Protein AF-A0A8F8SZT7-F1 (afdb_monomer)

Foldseek 3Di:
DDDDQEAEDDPDPCVVVVVVVVVVVVVVVCVVDPHPQFDGKHWYWDDDPPDIDIDIDTHGPCVCSVVDD

Structure (mmCIF, N/CA/C/O backbone):
data_AF-A0A8F8SZT7-F1
#
_entry.id   AF-A0A8F8SZT7-F1
#
loop_
_atom_site.group_PDB
_atom_site.id
_atom_site.type_symbol
_atom_site.label_atom_id
_atom_site.label_alt_id
_atom_site.label_comp_id
_atom_site.label_asym_id
_atom_site.label_entity_id
_atom_site.label_seq_id
_atom_site.pdbx_PDB_ins_code
_atom_site.Cartn_x
_atom_site.Cartn_y
_atom_site.Cartn_z
_atom_site.occupancy
_atom_site.B_iso_or_equiv
_atom_site.auth_seq_id
_atom_site.auth_comp_id
_atom_site.auth_asym_id
_atom_site.auth_atom_id
_atom_site.pdbx_PDB_model_num
ATOM 1 N N . MET A 1 1 ? 13.181 -12.921 6.242 1.00 52.06 1 MET A N 1
ATOM 2 C CA . MET A 1 1 ? 11.990 -13.041 7.114 1.00 52.06 1 MET A CA 1
ATOM 3 C C . MET A 1 1 ? 10.875 -12.233 6.470 1.00 52.06 1 MET A 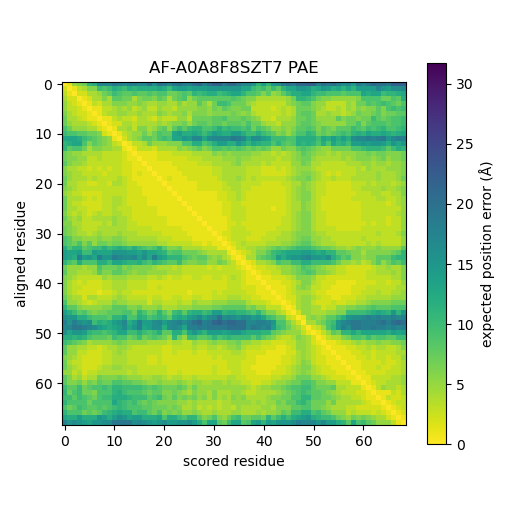C 1
ATOM 5 O O . MET A 1 1 ? 11.149 -11.114 6.062 1.00 52.06 1 MET A O 1
ATOM 9 N N . ARG A 1 2 ? 9.679 -12.804 6.278 1.00 73.00 2 ARG A N 1
ATOM 10 C CA . ARG A 1 2 ? 8.565 -12.128 5.591 1.00 73.00 2 ARG A CA 1
ATOM 11 C C . ARG A 1 2 ? 7.720 -11.386 6.626 1.00 73.00 2 ARG A C 1
ATOM 13 O O . ARG A 1 2 ? 7.220 -12.016 7.553 1.00 73.00 2 ARG A O 1
ATOM 20 N N . THR A 1 3 ? 7.611 -10.068 6.493 1.00 83.19 3 THR A N 1
ATOM 21 C CA . THR A 1 3 ? 6.789 -9.216 7.363 1.00 83.19 3 THR A CA 1
ATOM 22 C C . THR A 1 3 ? 5.423 -8.952 6.738 1.00 83.19 3 THR A C 1
ATOM 24 O O . THR A 1 3 ? 5.194 -9.239 5.564 1.00 83.19 3 THR A O 1
ATOM 27 N N . TRP A 1 4 ? 4.501 -8.422 7.538 1.00 83.00 4 TRP A N 1
ATOM 28 C CA . TRP A 1 4 ? 3.168 -8.038 7.081 1.00 83.00 4 TRP A CA 1
ATOM 29 C C . TRP A 1 4 ? 3.228 -6.816 6.160 1.00 83.00 4 TRP A C 1
ATOM 31 O O . TRP A 1 4 ? 3.916 -5.848 6.469 1.00 83.00 4 TRP A O 1
ATOM 41 N N . GLU A 1 5 ? 2.473 -6.855 5.062 1.00 84.19 5 GLU A N 1
ATOM 42 C CA . GLU A 1 5 ? 2.363 -5.755 4.089 1.00 84.19 5 GLU A CA 1
ATOM 43 C C . GLU A 1 5 ? 1.253 -4.747 4.442 1.00 84.19 5 GLU A C 1
ATOM 45 O O . GLU A 1 5 ? 1.186 -3.668 3.864 1.00 84.19 5 GLU A O 1
ATOM 50 N N . SER A 1 6 ? 0.367 -5.082 5.382 1.00 84.25 6 SER A N 1
ATOM 51 C CA . SER A 1 6 ? -0.582 -4.147 6.000 1.00 84.25 6 SER A CA 1
ATOM 52 C C . SER A 1 6 ? -0.249 -4.069 7.485 1.00 84.25 6 SER A C 1
ATOM 54 O O . SER A 1 6 ? -0.328 -5.075 8.190 1.00 84.25 6 SER A O 1
ATOM 56 N N . LYS A 1 7 ? 0.162 -2.889 7.950 1.00 84.56 7 LYS A N 1
ATOM 57 C CA . LYS A 1 7 ? 0.570 -2.630 9.335 1.00 84.56 7 LYS A CA 1
ATOM 58 C C . LYS A 1 7 ? -0.361 -1.587 9.935 1.00 84.56 7 LYS A C 1
ATOM 60 O O . LYS A 1 7 ? -0.067 -0.394 9.952 1.00 84.56 7 LYS A O 1
ATOM 65 N N . TRP A 1 8 ? -1.514 -2.050 10.390 1.00 83.69 8 TRP A N 1
ATOM 66 C CA . TRP A 1 8 ? -2.503 -1.223 11.063 1.00 83.69 8 TRP A CA 1
ATOM 67 C C . TRP A 1 8 ? -3.344 -2.073 12.011 1.00 83.69 8 TRP A C 1
ATOM 69 O O . TRP A 1 8 ? -3.422 -3.293 11.872 1.00 83.69 8 TRP A O 1
ATOM 79 N N . TYR A 1 9 ? -3.946 -1.416 12.995 1.00 80.38 9 TYR A N 1
ATOM 80 C CA . TYR A 1 9 ? -4.808 -2.038 13.988 1.00 80.38 9 TYR A CA 1
ATOM 81 C C . TYR A 1 9 ? -6.068 -1.193 14.136 1.00 80.38 9 TYR A C 1
ATOM 83 O O . TYR A 1 9 ? -5.988 0.033 14.220 1.00 80.38 9 TYR A O 1
ATOM 91 N N . ASP A 1 10 ? -7.223 -1.849 14.163 1.00 78.94 10 ASP A N 1
ATOM 92 C CA . ASP A 1 10 ? -8.509 -1.198 14.369 1.00 78.94 10 ASP A CA 1
ATOM 93 C C . ASP A 1 10 ? -9.307 -1.984 15.417 1.00 78.94 10 ASP A C 1
ATOM 95 O O . ASP A 1 10 ? -9.352 -3.213 15.379 1.00 78.94 10 ASP A O 1
ATOM 99 N N . VAL A 1 11 ? -9.875 -1.265 16.387 1.00 71.44 11 VAL A N 1
ATOM 100 C CA . VAL A 1 11 ? -10.665 -1.832 17.496 1.00 71.44 11 VAL A CA 1
ATOM 101 C C . VAL A 1 11 ? -12.149 -1.924 17.11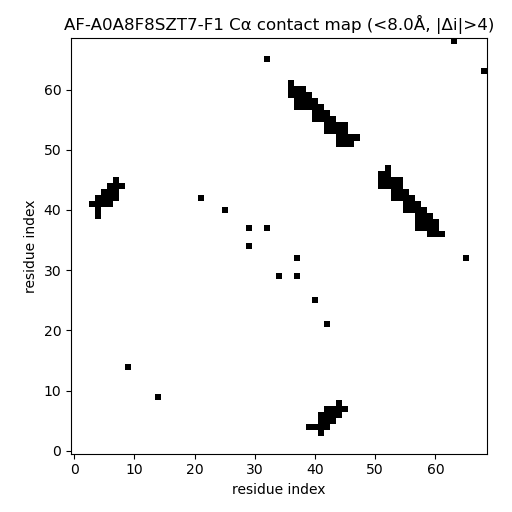9 1.00 71.44 11 VAL A C 1
ATOM 103 O O . VAL A 1 11 ? -12.910 -2.670 17.733 1.00 71.44 11 VAL A O 1
ATOM 106 N N . ASP A 1 12 ? -12.570 -1.189 16.090 1.00 76.44 12 ASP A N 1
ATOM 107 C CA . ASP A 1 12 ? -13.954 -1.076 15.667 1.00 76.44 12 ASP A CA 1
ATOM 108 C C . ASP A 1 12 ? -14.293 -2.127 14.596 1.00 76.44 12 ASP A C 1
ATOM 110 O O . ASP A 1 12 ? -13.444 -2.767 13.972 1.00 76.44 12 ASP A O 1
ATOM 114 N N . LYS A 1 13 ? -15.584 -2.271 14.279 1.00 80.12 13 LYS A N 1
ATOM 115 C CA . LYS A 1 13 ? -16.071 -3.166 13.207 1.00 80.12 13 LYS A CA 1
ATOM 116 C C . LYS A 1 13 ? -15.762 -2.657 11.784 1.00 80.12 13 LYS A C 1
ATOM 118 O O . LYS A 1 13 ? -16.428 -3.052 10.830 1.00 80.12 13 LYS A O 1
ATOM 123 N N . LYS A 1 14 ? -14.769 -1.777 11.623 1.00 83.00 14 LYS A N 1
ATOM 124 C CA . LYS A 1 14 ? -14.392 -1.154 10.342 1.00 83.00 14 LYS A CA 1
ATOM 125 C C . LYS A 1 14 ? -13.398 -1.986 9.531 1.00 83.00 14 LYS A C 1
ATOM 127 O O . LYS A 1 14 ? -13.166 -1.681 8.365 1.00 83.00 14 LYS A O 1
ATOM 132 N N . VAL A 1 15 ? -12.869 -3.071 10.099 1.00 85.31 15 VAL A N 1
ATOM 133 C CA . VAL A 1 15 ? -11.888 -3.961 9.451 1.00 85.31 15 VAL A CA 1
ATOM 134 C C . VAL A 1 15 ? -12.270 -4.359 8.011 1.00 85.31 15 VAL A C 1
ATOM 136 O O . VAL A 1 15 ? -11.417 -4.211 7.135 1.00 85.31 15 VAL A O 1
ATOM 139 N N . PRO A 1 16 ? -13.513 -4.787 7.689 1.00 87.50 16 PRO A N 1
ATOM 140 C CA .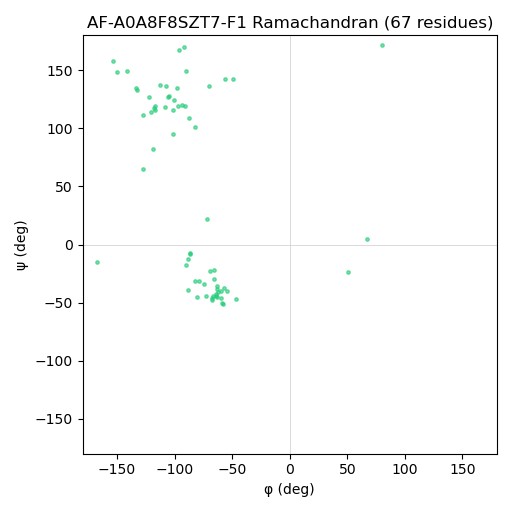 PRO A 1 16 ? -13.858 -5.167 6.314 1.00 87.50 16 PRO A CA 1
ATOM 141 C C . PRO A 1 16 ? -13.744 -4.005 5.318 1.00 87.50 16 PRO A C 1
ATOM 143 O O . PRO A 1 16 ? -13.330 -4.200 4.176 1.00 87.50 16 PRO A O 1
ATOM 146 N N . PHE A 1 17 ? -14.084 -2.791 5.758 1.00 88.25 17 PHE A N 1
ATOM 147 C CA . PHE A 1 17 ? -13.975 -1.587 4.941 1.00 88.25 17 PHE A CA 1
ATOM 148 C C . PHE A 1 17 ? -12.507 -1.245 4.658 1.00 88.25 17 PHE A C 1
ATOM 150 O O . PHE A 1 17 ? -12.145 -1.031 3.502 1.00 88.25 17 PHE A O 1
ATOM 157 N N . LEU A 1 18 ? -11.654 -1.293 5.687 1.00 88.38 18 LEU A N 1
ATOM 158 C CA . LEU A 1 18 ? -10.218 -1.014 5.573 1.00 88.38 18 LEU A CA 1
ATOM 159 C C . LEU A 1 18 ? -9.511 -2.006 4.641 1.00 88.38 18 LEU A C 1
ATOM 161 O O . LEU A 1 18 ? -8.708 -1.608 3.802 1.00 88.38 18 LEU A O 1
ATOM 165 N N . VAL A 1 19 ? -9.856 -3.295 4.720 1.00 90.00 19 VAL A N 1
ATOM 166 C CA . VAL A 1 19 ? -9.321 -4.317 3.803 1.00 90.00 19 VAL A CA 1
ATOM 167 C C . VAL A 1 19 ? -9.756 -4.053 2.359 1.00 90.00 19 VAL A C 1
ATOM 169 O O . VAL A 1 19 ? -8.948 -4.167 1.435 1.00 90.00 19 VAL A O 1
ATOM 172 N N . GLY A 1 20 ? -11.024 -3.681 2.152 1.00 92.12 20 GLY A N 1
ATOM 173 C CA . GLY A 1 20 ? -11.539 -3.333 0.828 1.00 92.12 20 GLY A CA 1
ATOM 174 C C . GLY A 1 20 ? -10.850 -2.103 0.234 1.00 92.12 20 GLY A C 1
ATOM 175 O O . GLY A 1 20 ? -10.555 -2.071 -0.962 1.00 92.12 20 GLY A O 1
ATOM 176 N N . GLU A 1 21 ? -10.554 -1.106 1.061 1.00 90.56 21 GLU A N 1
ATOM 177 C CA . GLU A 1 21 ? -9.800 0.076 0.656 1.00 90.56 21 GLU A CA 1
ATOM 178 C C . GLU A 1 21 ? -8.339 -0.259 0.322 1.00 90.56 21 GLU A C 1
ATOM 180 O O . GLU A 1 21 ? -7.875 0.085 -0.766 1.00 90.56 21 GLU A O 1
ATOM 185 N N . ASP A 1 22 ? -7.642 -1.017 1.176 1.00 91.31 22 ASP A N 1
ATOM 186 C CA . ASP A 1 22 ? -6.272 -1.490 0.928 1.00 91.31 22 ASP A CA 1
ATOM 187 C C . ASP A 1 22 ? -6.171 -2.251 -0.411 1.00 91.31 22 ASP A C 1
ATOM 189 O O . ASP A 1 22 ? -5.207 -2.084 -1.165 1.00 91.31 22 ASP A O 1
ATOM 193 N N . PHE A 1 23 ? -7.169 -3.077 -0.749 1.00 93.44 23 PHE A N 1
ATOM 194 C CA . PHE A 1 23 ? -7.217 -3.781 -2.035 1.00 93.44 23 PHE A CA 1
ATOM 195 C C . PHE A 1 23 ? -7.330 -2.816 -3.222 1.00 93.44 23 PHE A C 1
ATOM 197 O O . PHE A 1 23 ? -6.619 -2.974 -4.222 1.00 93.44 23 PHE A O 1
ATOM 204 N N . LYS A 1 24 ? -8.192 -1.799 -3.116 1.00 95.25 24 LYS A N 1
ATOM 205 C CA . LYS A 1 24 ? -8.358 -0.775 -4.158 1.00 95.25 24 LYS A CA 1
ATOM 206 C C . LYS A 1 24 ? -7.077 0.032 -4.350 1.00 95.25 24 LYS A C 1
ATOM 208 O O . LYS A 1 24 ? -6.646 0.189 -5.489 1.00 95.25 24 LYS A O 1
ATOM 213 N N . ILE A 1 25 ? -6.436 0.461 -3.260 1.00 93.00 25 ILE A N 1
ATOM 214 C CA . ILE A 1 25 ? -5.162 1.197 -3.285 1.00 93.00 25 ILE A CA 1
ATOM 215 C C . ILE A 1 25 ? -4.087 0.373 -4.001 1.00 93.00 25 ILE A C 1
ATOM 217 O O . ILE A 1 25 ? -3.475 0.840 -4.962 1.00 93.00 25 ILE A O 1
ATOM 221 N N . ARG A 1 26 ? -3.901 -0.894 -3.604 1.00 92.88 26 ARG A N 1
ATOM 222 C CA . ARG A 1 26 ? -2.922 -1.788 -4.246 1.00 92.88 26 ARG A CA 1
ATOM 223 C C . ARG A 1 26 ? -3.212 -1.998 -5.728 1.00 92.88 26 ARG A C 1
ATOM 225 O O . ARG A 1 26 ? -2.283 -2.045 -6.530 1.00 92.88 26 ARG A O 1
ATOM 232 N N . THR A 1 27 ? -4.483 -2.140 -6.092 1.00 93.75 27 THR A N 1
ATOM 2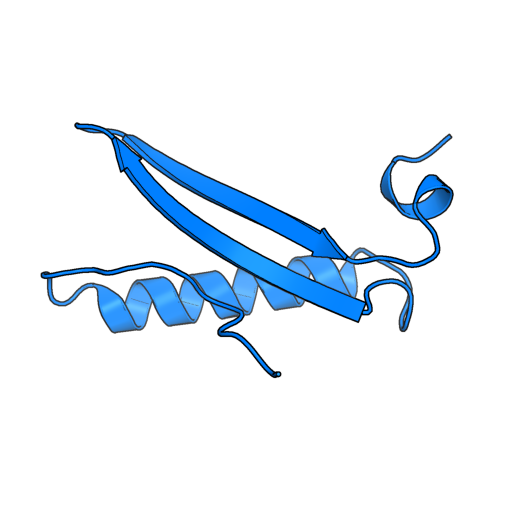33 C CA . THR A 1 27 ? -4.900 -2.333 -7.486 1.00 93.75 27 THR A CA 1
ATOM 234 C C . THR A 1 27 ? -4.621 -1.089 -8.321 1.00 93.75 27 THR A C 1
ATOM 236 O O . THR A 1 27 ? -4.061 -1.198 -9.408 1.00 93.75 27 THR A O 1
ATOM 239 N N . LEU A 1 28 ? -4.937 0.095 -7.791 1.00 93.94 28 LEU A N 1
ATOM 240 C CA . LEU A 1 28 ? -4.657 1.369 -8.444 1.00 93.94 28 LEU A CA 1
ATOM 241 C C . LEU A 1 28 ? -3.157 1.532 -8.716 1.00 93.94 28 LEU A C 1
ATOM 243 O O . LEU A 1 28 ? -2.769 1.784 -9.852 1.00 93.94 28 LEU A O 1
ATOM 247 N N . ILE A 1 29 ? -2.317 1.308 -7.702 1.00 91.25 29 ILE A N 1
ATOM 248 C CA . ILE A 1 29 ? -0.855 1.410 -7.815 1.00 91.25 29 ILE A CA 1
ATOM 249 C C . ILE A 1 29 ? -0.316 0.428 -8.866 1.00 91.25 29 ILE A C 1
ATOM 251 O O . ILE A 1 29 ? 0.472 0.808 -9.730 1.00 91.25 29 ILE A O 1
ATOM 255 N N . LYS A 1 30 ? -0.772 -0.831 -8.843 1.00 89.62 30 LYS A N 1
ATOM 256 C CA . LYS A 1 30 ? -0.349 -1.853 -9.818 1.00 89.62 30 LYS A CA 1
ATOM 25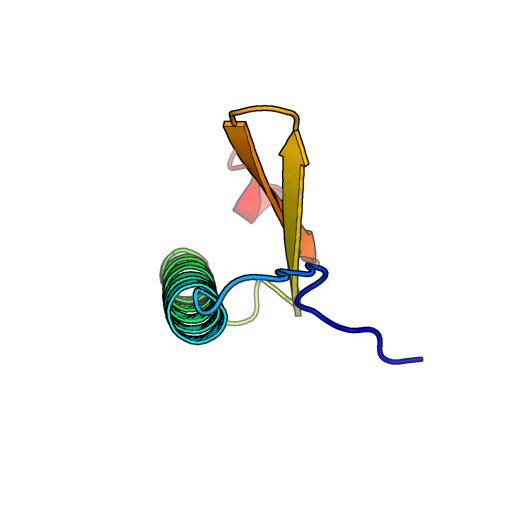7 C C . LYS A 1 30 ? -0.790 -1.554 -11.250 1.00 89.62 30 LYS A C 1
ATOM 259 O O . LYS A 1 30 ? -0.114 -1.992 -12.174 1.00 89.62 30 LYS A O 1
ATOM 264 N N . ASN A 1 31 ? -1.913 -0.863 -11.429 1.00 91.38 31 ASN A N 1
ATOM 265 C CA . ASN A 1 31 ? -2.413 -0.473 -12.746 1.00 91.38 31 ASN A CA 1
ATOM 266 C C . ASN A 1 31 ? -1.743 0.802 -13.266 1.00 91.38 31 ASN A C 1
ATOM 268 O O . ASN A 1 31 ? -1.601 0.959 -14.475 1.00 91.38 31 ASN A O 1
ATOM 272 N N . HIS A 1 32 ? -1.355 1.708 -12.367 1.00 90.12 32 HIS A N 1
ATOM 273 C CA . HIS A 1 32 ? -0.706 2.964 -12.724 1.00 90.12 32 HIS A CA 1
ATOM 274 C C . HIS A 1 32 ? 0.741 2.749 -13.185 1.00 90.12 32 HIS A C 1
ATOM 276 O O . HIS A 1 32 ? 1.155 3.302 -14.201 1.00 90.12 32 HIS A O 1
ATOM 282 N N . TYR A 1 33 ? 1.504 1.920 -12.466 1.00 87.62 33 TYR A N 1
ATOM 283 C CA . TYR A 1 33 ? 2.898 1.646 -12.812 1.00 87.62 33 TYR A CA 1
ATOM 284 C C . TYR A 1 33 ? 3.042 0.446 -13.759 1.00 87.62 33 TYR A C 1
ATOM 286 O O . TYR A 1 33 ? 2.277 -0.517 -13.667 1.00 87.62 33 TYR A O 1
ATOM 294 N N . PRO A 1 34 ? 4.065 0.435 -14.638 1.00 83.62 34 PRO A N 1
ATOM 295 C CA . PRO A 1 34 ? 4.331 -0.707 -15.503 1.00 83.62 34 PRO A CA 1
ATOM 296 C C . PRO A 1 34 ? 4.514 -1.998 -14.700 1.00 83.62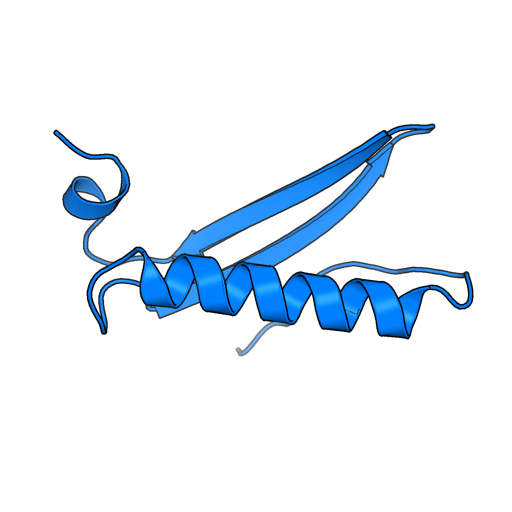 34 PRO A C 1
ATOM 298 O O . PRO A 1 34 ? 5.147 -2.006 -13.635 1.00 83.62 34 PRO A O 1
ATOM 301 N N . LYS A 1 35 ? 4.010 -3.111 -15.245 1.00 77.81 35 LYS A N 1
ATOM 302 C CA . LYS A 1 35 ? 4.130 -4.443 -14.631 1.00 77.81 35 LYS A CA 1
ATOM 303 C C . LYS A 1 35 ? 5.581 -4.719 -14.223 1.00 77.81 35 LYS A C 1
ATOM 305 O O . LYS A 1 35 ? 6.503 -4.368 -14.953 1.00 77.81 35 LYS A O 1
ATOM 310 N N . SER A 1 36 ? 5.774 -5.380 -13.079 1.00 72.44 36 SER A N 1
ATOM 311 C CA . SER A 1 36 ? 7.079 -5.741 -12.483 1.00 72.44 36 SER A CA 1
ATOM 312 C C . SER A 1 36 ? 7.966 -4.588 -11.981 1.00 72.44 36 SER A C 1
ATOM 314 O O . SER A 1 36 ? 9.076 -4.838 -11.523 1.00 72.44 36 SER A O 1
ATOM 316 N N . THR A 1 37 ? 7.489 -3.338 -12.007 1.00 83.19 37 THR A N 1
ATOM 317 C CA . THR A 1 37 ? 8.255 -2.190 -11.476 1.00 83.19 37 THR A CA 1
ATOM 318 C C . THR A 1 37 ? 8.279 -2.158 -9.948 1.00 83.19 37 THR A C 1
ATOM 320 O O . THR A 1 37 ? 9.273 -1.754 -9.349 1.00 83.19 37 THR A O 1
ATOM 323 N N . ILE A 1 38 ? 7.197 -2.594 -9.307 1.00 89.00 38 ILE A N 1
ATOM 324 C CA . ILE A 1 38 ? 7.051 -2.585 -7.849 1.00 89.00 38 ILE A CA 1
ATOM 325 C C . ILE A 1 38 ? 7.205 -4.009 -7.329 1.00 89.00 38 ILE A C 1
ATOM 327 O O . ILE A 1 38 ? 6.515 -4.916 -7.798 1.00 89.00 38 ILE A O 1
ATOM 331 N N . SER A 1 39 ? 8.102 -4.195 -6.362 1.00 89.00 39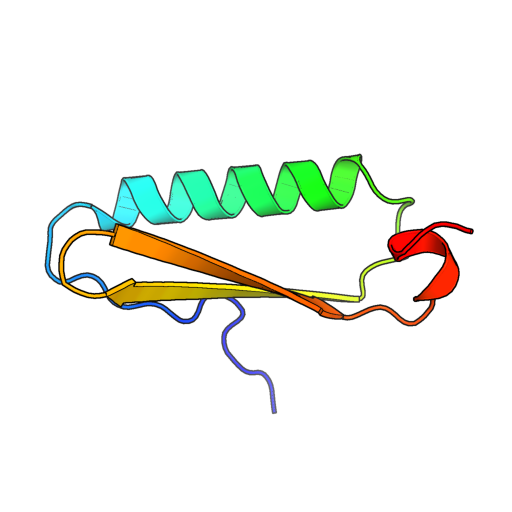 SER A N 1
ATOM 332 C CA . SER A 1 39 ? 8.342 -5.484 -5.713 1.00 89.00 39 SER A CA 1
ATOM 333 C C . SER A 1 39 ? 7.421 -5.702 -4.516 1.00 89.00 39 SER A C 1
ATOM 335 O O . SER A 1 39 ? 6.925 -6.810 -4.327 1.00 89.00 39 SER A O 1
ATOM 337 N N . GLN A 1 40 ? 7.164 -4.652 -3.732 1.00 90.25 40 GLN A N 1
ATOM 338 C CA . GLN A 1 40 ? 6.356 -4.718 -2.517 1.00 90.25 40 GLN A CA 1
ATOM 339 C C . GLN A 1 40 ? 5.651 -3.382 -2.258 1.00 90.25 40 GLN A C 1
ATOM 341 O O . GLN A 1 40 ? 6.164 -2.315 -2.597 1.00 90.25 40 GLN A O 1
ATOM 346 N N . ILE A 1 41 ? 4.461 -3.460 -1.660 1.00 92.00 41 ILE A N 1
ATOM 347 C CA . ILE A 1 41 ? 3.654 -2.309 -1.245 1.00 92.00 41 ILE A CA 1
ATOM 348 C C . ILE A 1 41 ? 3.300 -2.521 0.223 1.00 92.00 41 ILE A C 1
ATOM 350 O O . ILE A 1 41 ? 2.519 -3.427 0.529 1.00 92.00 41 ILE A O 1
ATOM 354 N N . GLU A 1 42 ? 3.856 -1.704 1.114 1.00 93.44 42 GLU A N 1
ATOM 355 C CA . GLU A 1 42 ? 3.427 -1.675 2.512 1.00 93.44 42 GLU A CA 1
ATOM 356 C C . GLU A 1 42 ? 2.440 -0.532 2.748 1.00 93.44 42 GLU A C 1
ATOM 358 O O . GLU A 1 42 ? 2.656 0.590 2.301 1.00 93.44 42 GLU A O 1
ATOM 363 N N . ILE A 1 43 ? 1.351 -0.827 3.458 1.00 92.81 43 ILE A N 1
ATOM 364 C CA . ILE A 1 43 ? 0.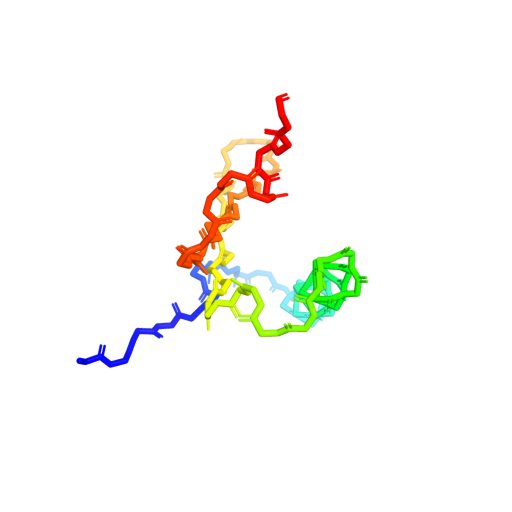339 0.154 3.853 1.00 92.81 43 ILE A CA 1
ATOM 365 C C . ILE A 1 43 ? 0.322 0.229 5.374 1.00 92.81 43 ILE A C 1
ATOM 367 O O . ILE A 1 43 ? 0.035 -0.760 6.057 1.00 92.81 43 ILE A O 1
ATOM 371 N N . LYS A 1 44 ? 0.614 1.412 5.905 1.00 91.12 44 LYS A N 1
ATOM 372 C CA . LYS A 1 44 ? 0.550 1.735 7.327 1.00 91.12 44 LYS A CA 1
ATOM 373 C C . LYS A 1 44 ? -0.567 2.742 7.545 1.00 91.12 44 LYS A C 1
ATOM 375 O O . LYS A 1 44 ? -0.715 3.692 6.781 1.00 91.12 44 LYS A O 1
ATOM 380 N N . ARG A 1 45 ? -1.351 2.546 8.601 1.00 86.94 45 ARG A N 1
ATOM 381 C CA . ARG A 1 45 ? -2.401 3.496 8.990 1.00 86.94 45 ARG A CA 1
ATOM 382 C C . ARG A 1 45 ? -2.157 3.953 10.413 1.00 86.94 45 ARG A C 1
ATOM 384 O O . ARG A 1 45 ? -2.011 3.128 11.315 1.00 86.94 45 ARG A O 1
ATOM 391 N N . LEU A 1 46 ? -2.112 5.266 10.599 1.00 83.31 46 LEU A N 1
ATOM 392 C CA . LEU A 1 46 ? -1.892 5.917 11.881 1.00 83.31 46 LEU A CA 1
ATOM 393 C C . LEU A 1 46 ? -3.133 6.749 12.213 1.00 83.31 46 LEU A C 1
ATOM 395 O O . LEU A 1 46 ? -3.465 7.695 11.501 1.00 83.31 46 LEU A O 1
ATOM 399 N N . LYS A 1 47 ? -3.814 6.413 13.314 1.00 73.50 47 LYS A N 1
ATOM 400 C CA . LYS A 1 47 ? -4.859 7.271 13.887 1.00 73.50 47 LYS A CA 1
ATOM 401 C C . LYS A 1 47 ? -4.179 8.341 14.741 1.00 73.50 47 LYS A C 1
ATOM 403 O O . LYS A 1 47 ? -3.768 8.054 15.865 1.00 73.50 47 LYS A O 1
ATOM 408 N N . LYS A 1 48 ? -4.040 9.565 14.225 1.00 66.12 48 LYS A N 1
ATOM 409 C CA . LYS A 1 48 ? -3.557 10.712 15.012 1.00 66.12 48 LYS A CA 1
ATOM 410 C C . LYS A 1 48 ? -4.750 11.573 15.407 1.00 66.12 48 LYS A C 1
ATOM 412 O O . LYS A 1 48 ? -5.164 12.418 14.628 1.00 66.12 48 LYS A O 1
ATOM 417 N N . SER A 1 49 ? -5.276 11.334 16.610 1.00 60.25 49 SER A N 1
ATOM 418 C CA . SER A 1 49 ? -6.257 12.117 17.399 1.00 60.25 49 SER A CA 1
ATOM 419 C C . SER A 1 49 ? -7.576 12.591 16.755 1.00 60.25 49 SER A C 1
ATOM 421 O O . SER A 1 49 ? -8.520 12.811 17.500 1.00 60.25 49 SER A O 1
ATOM 423 N N . ASN A 1 50 ? -7.679 12.734 15.435 1.00 62.28 50 ASN A N 1
ATOM 424 C CA . ASN A 1 50 ? -8.893 13.001 14.660 1.00 62.28 50 ASN A CA 1
ATOM 425 C C . ASN A 1 50 ? -8.697 12.799 13.145 1.00 62.28 50 ASN A C 1
ATOM 427 O O . ASN A 1 50 ? -9.692 12.674 12.439 1.00 62.28 50 ASN A O 1
ATOM 431 N N . ASP A 1 51 ? -7.453 12.710 12.660 1.00 68.50 51 ASP A N 1
ATOM 432 C CA . ASP A 1 51 ? -7.155 12.467 11.249 1.00 68.50 51 ASP A CA 1
ATOM 433 C C . ASP A 1 51 ? -6.636 11.041 11.027 1.00 68.50 51 ASP A C 1
ATOM 435 O O . ASP A 1 51 ? -5.802 10.516 11.781 1.00 68.50 51 ASP A O 1
ATOM 439 N N . GLU A 1 52 ? -7.149 10.406 9.974 1.00 74.56 52 GLU A N 1
ATOM 440 C CA . GLU A 1 52 ? -6.661 9.119 9.490 1.00 74.56 52 GLU A CA 1
ATOM 441 C C . GLU A 1 52 ? -5.514 9.374 8.507 1.00 74.56 52 GLU A C 1
ATOM 443 O O . GLU A 1 52 ? -5.717 9.889 7.409 1.00 74.56 52 GLU A O 1
ATOM 448 N N . PHE A 1 53 ? -4.288 9.047 8.921 1.00 85.81 53 PHE A N 1
ATOM 449 C CA . PHE A 1 53 ? -3.107 9.181 8.077 1.00 85.81 53 PHE A CA 1
ATOM 450 C C . PHE A 1 53 ? -2.732 7.820 7.495 1.00 85.81 53 PHE A C 1
ATOM 452 O O . PHE A 1 53 ? -2.516 6.857 8.238 1.00 85.81 53 PHE A O 1
ATOM 459 N N . ILE A 1 54 ? -2.642 7.749 6.168 1.00 88.81 54 ILE A N 1
ATOM 460 C CA . ILE A 1 54 ? -2.230 6.547 5.444 1.00 88.81 54 ILE A CA 1
ATOM 461 C C . ILE A 1 54 ? -0.838 6.800 4.875 1.00 88.81 54 ILE A C 1
ATOM 463 O O . ILE A 1 54 ? -0.643 7.689 4.049 1.00 88.81 54 ILE A O 1
ATOM 467 N N . GLU A 1 55 ? 0.125 6.001 5.313 1.00 90.62 55 GLU A N 1
ATOM 468 C CA . GLU A 1 55 ? 1.489 5.992 4.800 1.00 90.62 55 GLU A CA 1
ATOM 469 C C . GLU A 1 55 ? 1.663 4.756 3.912 1.00 90.62 55 GLU A C 1
ATOM 471 O O . GLU A 1 55 ? 1.329 3.635 4.307 1.00 90.62 55 GLU A O 1
ATOM 476 N N . ILE A 1 56 ? 2.142 4.968 2.685 1.00 91.88 56 ILE A N 1
ATOM 477 C CA . ILE A 1 56 ? 2.324 3.910 1.691 1.00 91.88 56 ILE A CA 1
ATOM 478 C C . ILE A 1 56 ? 3.797 3.866 1.310 1.00 91.88 56 ILE A C 1
ATOM 480 O O . ILE A 1 56 ? 4.300 4.786 0.666 1.00 91.88 56 ILE A O 1
ATOM 484 N N . ASP A 1 57 ? 4.460 2.764 1.647 1.00 92.12 57 ASP A N 1
ATOM 485 C CA . ASP A 1 57 ? 5.843 2.527 1.254 1.00 92.12 57 ASP A CA 1
ATOM 486 C C . ASP A 1 57 ? 5.881 1.654 -0.000 1.00 92.12 57 ASP A C 1
ATOM 488 O O . ASP A 1 57 ? 5.417 0.505 -0.015 1.00 92.12 57 ASP A O 1
ATOM 492 N N . LEU A 1 58 ? 6.452 2.209 -1.069 1.00 90.88 58 LEU A N 1
ATOM 493 C CA . LEU A 1 58 ? 6.641 1.527 -2.344 1.00 90.88 58 LEU A CA 1
ATOM 494 C C . LEU A 1 58 ? 8.083 1.054 -2.477 1.00 90.88 58 LEU A C 1
ATOM 496 O O . LEU A 1 58 ? 9.011 1.852 -2.598 1.00 90.88 58 LEU A O 1
ATOM 500 N N . TYR A 1 59 ? 8.264 -0.261 -2.534 1.00 90.62 59 TYR A N 1
ATOM 501 C CA . TYR A 1 59 ? 9.564 -0.863 -2.788 1.00 90.62 59 TYR A CA 1
ATOM 502 C C . TYR A 1 59 ? 9.708 -1.124 -4.284 1.00 90.62 59 TYR A C 1
ATOM 504 O O . TYR A 1 59 ? 8.920 -1.849 -4.898 1.00 90.62 59 TYR A O 1
ATOM 512 N N . THR A 1 60 ? 10.725 -0.514 -4.885 1.00 90.31 60 THR A N 1
ATOM 513 C CA . THR A 1 60 ? 11.015 -0.635 -6.313 1.00 90.31 60 THR A CA 1
ATOM 514 C C . THR A 1 60 ? 12.515 -0.704 -6.556 1.00 90.31 60 THR A C 1
ATOM 516 O O . THR A 1 60 ? 13.307 -0.105 -5.834 1.00 90.31 60 THR A O 1
ATOM 519 N N . SER A 1 61 ? 12.904 -1.406 -7.616 1.00 88.00 61 SER A N 1
ATOM 520 C CA . SER A 1 61 ? 14.259 -1.374 -8.167 1.00 88.00 61 SER A CA 1
ATOM 521 C C . SER A 1 61 ? 14.470 -0.232 -9.173 1.00 88.00 61 SER A C 1
ATOM 523 O O . SER A 1 61 ? 15.600 0.001 -9.590 1.00 88.00 61 SER A O 1
ATOM 525 N N . LYS A 1 62 ? 13.410 0.491 -9.574 1.00 85.56 62 LYS A N 1
ATOM 526 C CA . LYS A 1 62 ? 13.443 1.537 -10.614 1.00 85.56 62 LYS A CA 1
ATOM 527 C C . LYS A 1 62 ? 12.835 2.853 -10.120 1.00 85.56 62 LYS A C 1
ATOM 529 O O . LYS A 1 62 ? 11.825 3.318 -10.644 1.00 85.56 62 LYS A O 1
ATOM 534 N N . ILE A 1 63 ? 13.475 3.471 -9.127 1.00 87.06 63 ILE A N 1
ATOM 535 C CA . ILE A 1 63 ? 12.969 4.693 -8.481 1.00 87.06 63 ILE A CA 1
ATOM 536 C C . ILE A 1 63 ? 12.734 5.861 -9.454 1.00 87.06 63 ILE A C 1
ATOM 538 O O . ILE A 1 63 ? 11.712 6.530 -9.345 1.00 87.06 63 ILE A O 1
ATOM 542 N N . GLY A 1 64 ? 13.593 6.042 -10.464 1.00 84.25 64 GLY A N 1
ATOM 543 C CA . GLY A 1 64 ? 13.459 7.131 -11.445 1.00 84.25 64 GLY A CA 1
ATOM 544 C C . GLY A 1 64 ? 12.216 7.038 -12.3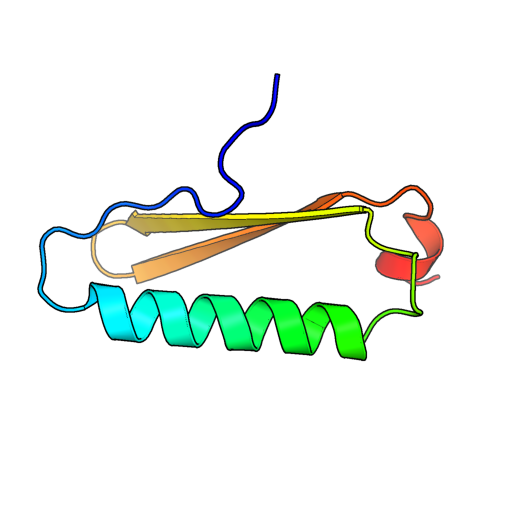40 1.00 84.25 64 GLY A C 1
ATOM 545 O O . GLY A 1 64 ? 11.747 8.047 -12.845 1.00 84.25 64 GLY A O 1
ATOM 546 N N . ILE A 1 65 ? 11.632 5.846 -12.506 1.00 82.69 65 ILE A N 1
ATOM 547 C CA . ILE A 1 65 ? 10.351 5.697 -13.221 1.00 82.69 65 ILE A CA 1
ATOM 548 C C . ILE A 1 65 ? 9.181 6.090 -12.309 1.00 82.69 65 ILE A C 1
ATOM 550 O O . ILE A 1 65 ? 8.165 6.578 -12.789 1.00 82.69 65 ILE A O 1
ATOM 554 N N . ILE A 1 66 ? 9.317 5.869 -10.997 1.00 84.06 66 ILE A N 1
ATOM 555 C CA . ILE A 1 66 ? 8.256 6.123 -10.017 1.00 84.06 66 ILE A CA 1
ATOM 556 C C . ILE A 1 66 ? 8.171 7.602 -9.642 1.00 84.06 66 ILE A C 1
ATOM 558 O O . ILE A 1 66 ? 7.066 8.134 -9.582 1.00 84.06 66 ILE A O 1
ATOM 562 N N . GLN A 1 67 ? 9.310 8.253 -9.390 1.00 83.88 67 GLN A N 1
ATOM 563 C CA . GLN A 1 67 ? 9.349 9.692 -9.105 1.00 83.88 67 GLN A CA 1
ATOM 564 C C . GLN A 1 67 ? 9.018 10.543 -10.336 1.00 83.88 67 GLN A C 1
ATOM 566 O O . GLN A 1 67 ? 8.554 11.669 -10.179 1.00 83.88 67 GLN A O 1
ATOM 571 N N . GLY A 1 68 ? 9.208 9.987 -11.535 1.00 76.06 68 GLY A N 1
ATOM 572 C CA . GLY A 1 68 ? 9.208 10.761 -12.766 1.00 76.06 68 GLY A CA 1
ATOM 573 C C . GLY A 1 68 ? 10.554 11.465 -12.992 1.00 76.06 68 GLY A C 1
ATOM 574 O O . GLY A 1 68 ? 11.437 11.393 -12.133 1.00 76.06 68 GLY A O 1
ATOM 575 N N . PRO A 1 69 ? 10.738 12.067 -14.178 1.00 62.38 69 PRO A N 1
ATOM 576 C CA . PRO A 1 69 ? 11.904 12.890 -14.492 1.00 62.38 69 PRO A CA 1
ATOM 577 C C . PRO A 1 69 ? 11.967 14.180 -13.666 1.00 62.38 69 PRO A C 1
ATOM 579 O O . PRO A 1 69 ? 10.895 14.689 -13.265 1.00 62.38 69 PRO A O 1
#

Solvent-accessible surface area (backbone atoms only — not comparable to full-atom values): 4472 Å² total; per-residue (Å²): 136,90,77,79,47,66,53,65,85,78,94,61,94,50,59,70,58,53,54,54,48,54,51,50,53,53,50,51,53,58,68,72,44,66,83,86,46,63,80,46,67,36,42,35,54,48,84,57,99,86,48,84,44,77,49,74,50,77,41,54,92,51,58,65,74,73,75,46,133

InterPro domains:
  IPR009019 K homology domain superfamily, prokaryotic type [SSF54814] (2-68)
  IPR015946 K homology domain-like, alpha/beta [G3DSA:3.30.300.20] (3-69)

Mean predicted aligned error: 5.79 Å

Secondary structure (DSSP, 8-state):
-PPPSEE---SSTTHHHHHHHHHHHHHHHHHHSPTTSEEEEEEEEEEETTEEEEEEEEEES-HHHHH--

Sequence (69 aa):
MRTWESKWYDVDKKVPFLVGEDFKIRTLIKNHYPKSTISQIEIKRLKKSNDEFIEIDLYTSKIGIIQGP

pLDDT: mean 84.19, std 9.05, range [52.06, 95.25]

Nearest PDB structures (foldseek):
  4v69-assembly1_AC  TM=8.325E-01  e=2.045E-02  Escherichia coli
  5iqr-assembly1_h  TM=7.265E-01  e=8.489E-03  Escherichia coli K-12
  8w2p-assembly1_A  TM=3.630E-01  e=4.282E+00  Geobacillus stearothermophilus
  8tar-assembly1_N  TM=2.879E-01  e=2.330E+00  Homo sapiens
  6du6-assembly1_D  TM=3.982E-01  e=8.423E+00  Aedes aegypti

Radius of gyration: 13.73 Å; Cα contacts (8 Å, |Δi|>4): 64; chains: 1; bounding box: 30×26×33 Å

Organism: Alder yellows phytoplasma (NCBI:txid72989)